Protein AF-A0A060CFE9-F1 (afdb_monomer)

Solvent-accessible surface area (backbone atoms only — not comparable to full-atom values): 7098 Å² total; per-residue (Å²): 86,84,45,68,34,91,44,71,68,54,47,56,53,42,61,74,73,59,75,54,87,70,54,45,79,49,71,54,66,65,79,39,62,72,49,40,48,57,51,46,70,72,67,60,61,84,54,47,80,38,54,41,69,68,78,45,73,40,48,53,49,51,32,54,78,67,71,30,47,31,32,34,42,54,22,50,49,52,76,65,55,48,55,52,44,61,74,41,46,70,62,39,36,72,57,39,46,63,45,64,32,33,25,26,67,42,72,68,21,38,61,57,47,57,77,36,35,48,78,92,25,60,45,80,72,127

Nearest PDB structures (foldseek):
  1v4v-assembly1_B  TM=6.284E-01  e=1.300E-02  Thermus thermophilus
  5enz-assembly1_A  TM=6.409E-01  e=2.305E-02  Staphylococcus aureus
  3ot5-assembly6_D  TM=6.274E-01  e=5.619E-02  Listeria monocytogenes EGD-e
  5enz-assembly1_B  TM=6.439E-01  e=8.773E-02  Staphylococcus aureus
  7vz6-assembly1_D-2  TM=5.972E-01  e=8.232E-02  Streptomyces kasugaensis

Foldseek 3Di:
DEDEDQDPVVVVVCVVVPVDPPYDYDYDPALDQVSLLVVCVVVVDQAEEAEEDPQRQNNLVNCVVVVHAYEYEQYAADPVNLVVLVVVPVSSQVRLCRHQAYEHNDPVRLVSSVVRYDPVRYDYDD

Secondary structure (DSSP, 8-state):
-EEEESSHHHHHHHHHH---TT-EEEEPPPS-HHHHHHHHHHH--S-EEEETT---HHHHHHHHHTT--EEEEEE---HHHHHHHHHTHHHHHHHHTTEEEEEESSHHHHHHHTTTS-TTTEEE--

InterPro domains:
  IPR007507 3-deoxy-D-manno-octulosonic-acid transferase, N-terminal [PF04413] (2-115)
  IPR038107 3-deoxy-D-manno-octulosonic-acid transferase, N-terminal domain superfamily [G3DSA:3.40.50.11720] (1-122)
  IPR039901 3-deoxy-D-manno-octulosonic acid transferase [PTHR42755] (1-115)

Sequence (126 aa):
MLVTTGTVTAARLLAQRLTHPRVVHQFMPLDVPHWGKRFLDYWQPKAAVFTESELWPNMLGLCHTRNIPVMLVNGRMSASSFKGWRRMGCVARRMLERFAWVSARSDEDAQRLKHWVPPSCLKRET

pLDDT: mean 90.76, std 7.31, range [46.97, 98.12]

Organism: NCBI:txid114714

Structure (mmCIF, N/CA/C/O backbone):
data_AF-A0A060CFE9-F1
#
_entry.id   AF-A0A060CFE9-F1
#
loop_
_atom_site.group_PDB
_atom_site.id
_atom_site.type_symbol
_atom_site.label_atom_id
_atom_site.label_alt_id
_atom_site.label_comp_id
_atom_site.label_asym_id
_atom_site.label_entity_id
_atom_site.label_seq_id
_a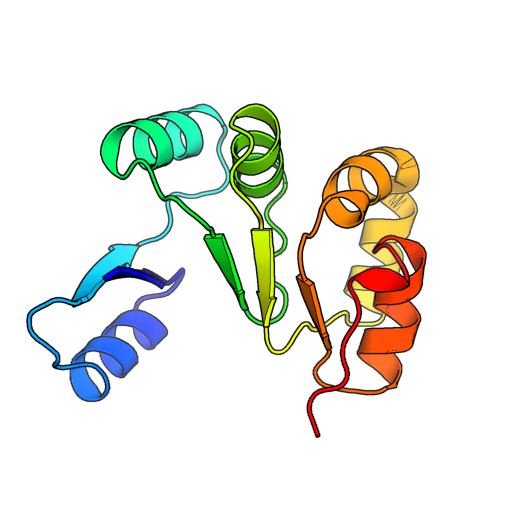tom_site.pdbx_PDB_ins_code
_atom_site.Cartn_x
_atom_site.Cartn_y
_atom_site.Cartn_z
_atom_site.occupancy
_atom_site.B_iso_or_equiv
_atom_site.auth_seq_id
_atom_site.auth_comp_id
_atom_site.auth_asym_id
_atom_site.auth_atom_id
_atom_site.pdbx_PDB_model_num
ATOM 1 N N . MET A 1 1 ? -10.511 -10.415 8.118 1.00 90.62 1 MET A N 1
ATOM 2 C CA . MET A 1 1 ? -9.513 -9.588 7.404 1.00 90.62 1 MET A CA 1
ATOM 3 C C . MET A 1 1 ? -10.099 -9.216 6.058 1.00 90.62 1 MET A C 1
ATOM 5 O O . MET A 1 1 ? -10.626 -10.101 5.395 1.00 90.62 1 MET A O 1
ATOM 9 N N . LEU A 1 2 ? -10.046 -7.941 5.686 1.00 95.81 2 LEU A N 1
ATOM 10 C CA . LEU A 1 2 ? -10.449 -7.491 4.357 1.00 95.81 2 LEU A CA 1
ATOM 11 C C . LEU A 1 2 ? -9.254 -7.596 3.410 1.00 95.81 2 LEU A C 1
ATOM 13 O O . LEU A 1 2 ? -8.175 -7.108 3.740 1.00 95.81 2 LEU A O 1
ATOM 17 N N . VAL A 1 3 ? -9.455 -8.205 2.247 1.00 95.75 3 VAL A N 1
ATOM 18 C CA . VAL A 1 3 ? -8.492 -8.194 1.145 1.00 95.75 3 VAL A CA 1
ATOM 19 C C . VAL A 1 3 ? -9.128 -7.472 -0.024 1.00 95.75 3 VAL A C 1
ATOM 21 O O . VAL A 1 3 ? -10.276 -7.743 -0.377 1.00 95.75 3 VAL A O 1
ATOM 24 N N . THR A 1 4 ? -8.375 -6.561 -0.631 1.00 96.19 4 THR A N 1
ATOM 25 C CA . THR A 1 4 ? -8.842 -5.838 -1.807 1.00 96.19 4 THR A CA 1
ATOM 26 C C . THR A 1 4 ? -8.032 -6.171 -3.039 1.00 96.19 4 THR A C 1
ATOM 28 O O . THR A 1 4 ? -6.887 -6.606 -2.954 1.00 96.19 4 THR A O 1
ATOM 31 N N . THR A 1 5 ? -8.654 -5.999 -4.198 1.00 95.44 5 THR A N 1
ATOM 32 C CA . THR A 1 5 ? -7.985 -6.125 -5.494 1.00 95.44 5 THR A CA 1
ATOM 33 C C . THR A 1 5 ? -8.450 -5.012 -6.419 1.00 95.44 5 THR A C 1
ATOM 35 O O . THR A 1 5 ? -9.621 -4.635 -6.372 1.00 95.44 5 THR A O 1
ATOM 38 N N . GLY A 1 6 ? -7.578 -4.546 -7.311 1.00 92.75 6 GLY A N 1
ATOM 39 C CA . GLY A 1 6 ? -7.949 -3.604 -8.373 1.00 92.75 6 GLY A CA 1
ATOM 40 C C . GLY A 1 6 ? -8.471 -4.257 -9.659 1.00 92.75 6 GLY A C 1
ATOM 41 O O . GLY A 1 6 ? -9.006 -3.564 -10.518 1.00 92.75 6 GLY A O 1
ATOM 42 N N . THR A 1 7 ? -8.318 -5.578 -9.829 1.00 93.38 7 THR A N 1
ATOM 43 C CA . THR A 1 7 ? -8.639 -6.264 -11.094 1.00 93.38 7 THR A CA 1
ATOM 44 C C . THR A 1 7 ? -9.446 -7.542 -10.891 1.00 93.38 7 THR A C 1
ATOM 46 O O . THR A 1 7 ? -9.314 -8.238 -9.882 1.00 93.38 7 THR A O 1
ATOM 49 N N . VAL A 1 8 ? -10.254 -7.888 -11.898 1.00 95.19 8 VAL A N 1
ATOM 50 C CA . VAL A 1 8 ? -11.050 -9.128 -11.919 1.00 95.19 8 VAL A CA 1
ATOM 51 C C . VAL A 1 8 ? -10.152 -10.368 -11.916 1.00 95.19 8 VAL A C 1
ATOM 53 O O . VAL A 1 8 ? -10.469 -11.359 -11.263 1.00 95.19 8 VAL A O 1
ATOM 56 N N . THR A 1 9 ? -9.007 -10.318 -12.600 1.00 95.00 9 THR A N 1
ATOM 57 C CA . THR A 1 9 ? -8.045 -11.428 -12.628 1.00 95.00 9 THR A CA 1
ATOM 58 C C . THR A 1 9 ? -7.482 -11.716 -11.238 1.00 95.00 9 THR A C 1
ATOM 60 O O . THR A 1 9 ? -7.482 -12.869 -10.810 1.00 95.00 9 THR A O 1
ATOM 63 N N . ALA A 1 10 ? -7.068 -10.679 -10.499 1.00 93.31 10 ALA A N 1
ATOM 64 C CA . ALA A 1 10 ? -6.588 -10.842 -9.129 1.00 93.31 10 ALA A CA 1
ATOM 65 C C . ALA A 1 10 ? -7.692 -11.366 -8.197 1.00 93.31 10 ALA A C 1
ATOM 67 O O . ALA A 1 10 ? -7.432 -12.263 -7.400 1.00 93.31 10 ALA A O 1
ATOM 68 N N . ALA A 1 11 ? -8.931 -10.880 -8.340 1.00 94.75 11 ALA A N 1
ATOM 69 C CA . ALA A 1 11 ? -10.072 -11.370 -7.566 1.00 94.75 11 ALA A CA 1
ATOM 70 C C . ALA A 1 11 ? -10.329 -12.872 -7.784 1.00 94.75 11 ALA A C 1
ATOM 72 O O . ALA A 1 11 ? -10.512 -13.617 -6.822 1.00 94.75 11 ALA A O 1
ATOM 73 N N . ARG A 1 12 ? -10.281 -13.341 -9.040 1.00 95.12 12 ARG A N 1
ATOM 74 C CA . ARG A 1 12 ? 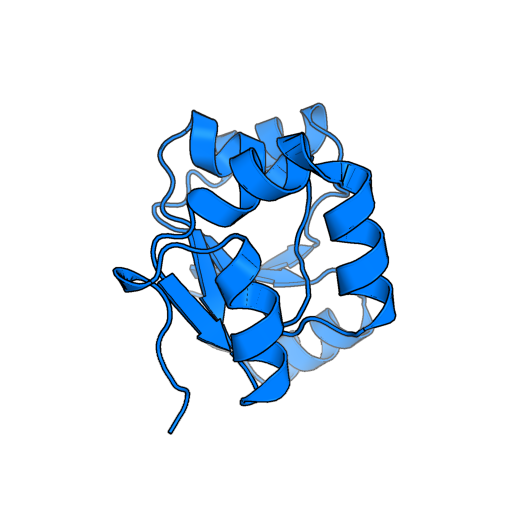-10.436 -14.769 -9.372 1.00 95.12 12 ARG A CA 1
ATOM 75 C C . ARG A 1 12 ? -9.331 -15.626 -8.756 1.00 95.12 12 ARG A C 1
ATOM 77 O O . ARG A 1 12 ? -9.623 -16.674 -8.190 1.00 95.12 12 ARG A O 1
ATOM 84 N N . LEU A 1 13 ? -8.079 -15.172 -8.835 1.00 94.06 13 LEU A N 1
ATOM 85 C CA . LEU A 1 13 ? -6.945 -15.868 -8.219 1.00 94.06 13 LEU A CA 1
ATOM 86 C C . LEU A 1 13 ? -7.070 -15.917 -6.693 1.00 94.06 13 LEU A C 1
ATOM 88 O O . LEU A 1 13 ? -6.804 -16.954 -6.087 1.00 94.06 13 LEU A O 1
ATOM 92 N N . LEU A 1 14 ? -7.501 -14.817 -6.072 1.00 93.25 14 LEU A N 1
ATOM 93 C CA . LEU A 1 14 ? -7.706 -14.750 -4.631 1.00 93.25 14 LEU A CA 1
ATOM 94 C C . LEU A 1 14 ? -8.785 -15.739 -4.177 1.00 93.25 14 LEU A C 1
ATOM 96 O O . LEU A 1 14 ? -8.553 -16.477 -3.226 1.00 93.25 14 LEU A O 1
ATOM 100 N N . ALA A 1 15 ? -9.914 -15.810 -4.888 1.00 91.38 15 ALA A N 1
ATOM 101 C CA . ALA A 1 15 ? -11.003 -16.735 -4.572 1.00 91.38 15 ALA A CA 1
ATOM 102 C C . ALA A 1 15 ? -10.566 -18.213 -4.599 1.00 91.38 15 ALA A C 1
ATOM 104 O O . ALA A 1 15 ? -11.080 -19.020 -3.833 1.00 91.38 15 ALA A O 1
ATOM 105 N N . GLN A 1 16 ? -9.594 -18.564 -5.448 1.00 92.62 16 GLN A N 1
ATOM 106 C CA . GLN A 1 16 ? -9.048 -19.923 -5.531 1.00 92.62 16 GLN A CA 1
ATOM 107 C C . GLN A 1 16 ? -8.022 -20.229 -4.433 1.00 92.62 16 GLN A C 1
ATOM 109 O O . GLN A 1 16 ? -7.896 -21.375 -4.012 1.00 92.62 16 GLN A O 1
ATOM 114 N N . ARG A 1 17 ? -7.252 -19.225 -3.995 1.00 90.44 17 ARG A N 1
ATOM 115 C CA . ARG A 1 17 ? -6.107 -19.422 -3.088 1.00 90.44 17 ARG A CA 1
ATOM 116 C C . ARG A 1 17 ? -6.403 -19.109 -1.630 1.00 90.44 17 ARG A C 1
ATOM 118 O O . ARG A 1 17 ? -5.697 -19.595 -0.753 1.00 90.44 17 ARG A O 1
ATOM 125 N N . LEU A 1 18 ? -7.397 -18.270 -1.365 1.00 88.12 18 LEU A N 1
ATOM 126 C CA . LEU A 1 18 ? -7.638 -17.690 -0.052 1.00 88.12 18 LEU A CA 1
ATOM 127 C C . LEU A 1 18 ? -9.079 -17.980 0.381 1.00 88.12 18 LEU A C 1
ATOM 129 O O . LEU A 1 18 ? -9.941 -17.110 0.417 1.00 88.12 18 LEU A O 1
ATOM 133 N N . THR A 1 19 ? -9.323 -19.248 0.712 1.00 86.31 19 THR A N 1
ATOM 134 C CA . THR A 1 19 ? -10.643 -19.814 1.047 1.00 86.31 19 THR A CA 1
ATOM 135 C C . THR A 1 19 ? -10.996 -19.719 2.535 1.00 86.31 19 THR A C 1
ATOM 137 O O . THR A 1 19 ? -11.981 -20.295 2.994 1.00 86.31 19 THR A O 1
ATOM 140 N N . HIS A 1 20 ? -10.195 -19.000 3.324 1.00 91.88 20 HIS A N 1
ATOM 141 C CA . HIS A 1 20 ? -10.387 -18.919 4.767 1.00 91.88 20 HIS A CA 1
ATOM 142 C C . HIS A 1 20 ? -11.675 -18.126 5.111 1.00 91.88 20 HIS A C 1
ATOM 144 O O . HIS A 1 20 ? -11.788 -16.963 4.729 1.00 91.88 20 HIS A O 1
ATOM 150 N N . PRO A 1 21 ? -12.595 -18.651 5.948 1.00 88.88 21 PRO A N 1
ATOM 151 C CA . PRO A 1 21 ? -13.937 -18.078 6.160 1.00 88.88 21 PRO A CA 1
ATOM 152 C C . PRO A 1 21 ? -13.962 -16.670 6.783 1.00 88.88 21 PRO A C 1
ATOM 154 O O . PRO A 1 21 ? -14.894 -15.904 6.583 1.00 88.88 21 PRO A O 1
ATOM 157 N N . ARG A 1 22 ? -12.925 -16.297 7.544 1.00 91.12 22 ARG A N 1
ATOM 158 C CA . ARG A 1 22 ? -12.752 -14.939 8.112 1.00 91.12 22 ARG A CA 1
ATOM 159 C C . ARG A 1 22 ? -12.184 -13.899 7.132 1.00 91.12 22 ARG A C 1
ATOM 161 O O . ARG A 1 22 ? -11.872 -12.777 7.552 1.00 91.12 22 ARG A O 1
ATOM 168 N N . VAL A 1 23 ? -11.958 -14.265 5.874 1.00 92.88 23 VAL A N 1
ATOM 169 C CA . VAL A 1 23 ? -11.459 -13.355 4.840 1.00 92.88 23 VAL A CA 1
ATOM 170 C C . VAL A 1 23 ? -12.638 -12.882 4.014 1.00 92.88 23 VAL A C 1
ATOM 172 O O . VAL A 1 23 ? -13.397 -13.682 3.481 1.00 92.88 23 VAL A O 1
ATOM 175 N N . VAL A 1 24 ? -12.767 -11.565 3.905 1.00 94.81 24 VAL A N 1
ATOM 176 C CA . VAL A 1 24 ? -13.728 -10.932 3.007 1.00 94.81 24 VAL A CA 1
ATOM 177 C C . VAL A 1 24 ? -12.950 -10.299 1.868 1.00 94.81 24 VAL A C 1
ATOM 179 O O . VAL A 1 24 ? -11.928 -9.650 2.101 1.00 94.81 24 VAL A O 1
ATOM 182 N N . HIS A 1 25 ? -13.428 -10.492 0.644 1.00 95.88 25 HIS A N 1
ATOM 183 C CA . HIS A 1 25 ? -12.888 -9.837 -0.540 1.00 95.88 25 HIS A CA 1
ATOM 184 C C . HIS A 1 25 ? -13.809 -8.704 -0.996 1.00 95.88 25 HIS A C 1
ATOM 186 O O . HIS A 1 25 ? -15.029 -8.854 -1.001 1.00 95.88 25 HIS A O 1
ATOM 192 N N . GLN A 1 26 ? -13.219 -7.576 -1.394 1.00 95.69 26 GLN A N 1
ATOM 193 C CA . GLN A 1 26 ? -13.922 -6.497 -2.087 1.00 95.69 26 GLN A CA 1
ATOM 194 C C . GLN A 1 26 ? -12.995 -5.824 -3.104 1.00 95.69 26 GLN A C 1
ATOM 196 O O . GLN A 1 26 ? -11.778 -5.825 -2.947 1.00 95.69 26 GLN A O 1
ATOM 201 N N . PHE A 1 27 ? -13.535 -5.210 -4.152 1.00 95.88 27 PHE A N 1
ATOM 202 C CA . PHE A 1 27 ? -12.713 -4.353 -5.007 1.00 95.88 27 PHE A CA 1
ATOM 203 C C . PHE A 1 27 ? -12.304 -3.077 -4.265 1.00 95.88 27 PHE A C 1
ATOM 205 O O . PHE A 1 27 ? -13.114 -2.486 -3.548 1.00 95.88 27 PHE A O 1
ATOM 212 N N . MET A 1 28 ? -11.052 -2.650 -4.450 1.00 95.00 28 MET A N 1
ATOM 213 C CA . MET A 1 28 ? -10.612 -1.339 -3.968 1.00 95.00 28 MET A CA 1
ATOM 214 C C . MET A 1 28 ? -11.425 -0.261 -4.709 1.00 95.00 28 MET A C 1
ATOM 216 O O . MET A 1 28 ? -11.510 -0.330 -5.941 1.00 95.00 28 MET A O 1
ATOM 220 N N . PRO A 1 29 ? -12.044 0.719 -4.021 1.00 95.81 29 PRO A N 1
ATOM 221 C CA . PRO A 1 29 ? -12.673 1.843 -4.707 1.00 95.81 29 PRO A CA 1
ATOM 222 C C . PRO A 1 29 ? -11.617 2.586 -5.516 1.00 95.81 29 PRO A C 1
ATOM 224 O O . PRO A 1 29 ? -10.496 2.723 -5.039 1.00 95.81 29 PRO A O 1
ATOM 227 N N . LEU A 1 30 ? -11.969 3.119 -6.690 1.00 94.88 30 LEU A N 1
ATOM 228 C CA . LEU A 1 30 ? -11.061 4.007 -7.426 1.00 94.88 30 LEU A CA 1
ATOM 229 C C . LEU A 1 30 ? -10.569 5.141 -6.516 1.00 94.88 30 LEU A C 1
ATOM 231 O O . LEU A 1 30 ? -11.283 5.537 -5.590 1.00 94.88 30 LEU A O 1
ATOM 235 N N . ASP A 1 31 ? -9.369 5.662 -6.799 1.00 94.31 31 ASP A N 1
ATOM 236 C CA . ASP A 1 31 ? -8.666 6.644 -5.960 1.00 94.31 31 ASP A CA 1
ATOM 237 C C . ASP A 1 31 ? -9.309 8.043 -6.001 1.00 94.31 31 ASP A C 1
ATOM 239 O O . ASP A 1 31 ? -8.720 9.035 -6.420 1.00 94.31 31 ASP A O 1
ATOM 243 N N . VAL A 1 32 ? -10.562 8.115 -5.568 1.00 96.25 32 VAL A N 1
ATOM 244 C CA . VAL A 1 32 ? -11.407 9.298 -5.499 1.00 96.25 32 VAL A CA 1
ATOM 245 C C . VAL A 1 32 ? -11.675 9.573 -4.019 1.00 96.25 32 VAL A C 1
ATOM 247 O O . VAL A 1 32 ? -12.194 8.689 -3.327 1.00 96.25 32 VAL A O 1
ATOM 250 N N . PRO A 1 33 ? -11.393 10.787 -3.501 1.00 95.00 33 PRO A N 1
ATOM 251 C CA . PRO A 1 33 ? -11.485 11.078 -2.070 1.00 95.00 33 PRO A CA 1
ATOM 252 C C . PRO A 1 33 ? -12.827 10.706 -1.434 1.00 95.00 33 PRO A C 1
ATOM 254 O O . PRO A 1 33 ? -12.861 10.175 -0.329 1.00 95.00 33 PRO A O 1
ATOM 257 N N . HIS A 1 34 ? -13.943 10.966 -2.121 1.00 97.81 34 HIS A N 1
ATOM 258 C CA . HIS A 1 34 ? -15.276 10.660 -1.598 1.00 97.81 34 HIS A CA 1
ATOM 259 C C . HIS A 1 34 ? -15.503 9.149 -1.423 1.00 97.81 34 HIS A C 1
ATOM 261 O O . HIS A 1 34 ? -16.074 8.720 -0.421 1.00 97.81 34 HIS A O 1
ATOM 267 N N . TRP A 1 35 ? -15.023 8.334 -2.363 1.00 97.88 35 TRP A N 1
ATOM 268 C CA . TRP A 1 35 ? -15.198 6.882 -2.323 1.00 97.88 35 TRP A CA 1
ATOM 269 C C . TRP A 1 35 ? -14.255 6.232 -1.316 1.00 97.88 35 TRP A C 1
ATOM 271 O O . TRP A 1 35 ? -14.693 5.386 -0.539 1.00 97.88 35 TRP A O 1
ATOM 281 N N . GLY A 1 36 ? -13.005 6.700 -1.249 1.00 97.38 36 GLY A N 1
ATOM 282 C CA . GLY A 1 36 ? -12.055 6.268 -0.227 1.00 97.38 36 GLY A CA 1
ATOM 283 C C . GLY A 1 36 ? -12.535 6.581 1.194 1.00 97.38 36 GLY A C 1
ATOM 284 O O . GLY A 1 36 ? -12.433 5.726 2.069 1.00 97.38 36 GLY A O 1
ATOM 285 N N . LYS A 1 37 ? -13.133 7.763 1.423 1.00 97.94 37 LYS A N 1
ATOM 286 C CA . LYS A 1 37 ? -13.733 8.120 2.724 1.00 97.94 37 LYS A CA 1
ATOM 287 C C . LYS A 1 37 ? -14.808 7.113 3.124 1.00 97.94 37 LYS A C 1
ATOM 289 O O . LYS A 1 37 ? -14.660 6.461 4.148 1.00 97.94 37 LYS A O 1
ATOM 294 N N . ARG A 1 38 ? -15.819 6.912 2.270 1.00 98.06 38 ARG A N 1
ATOM 295 C CA . ARG A 1 38 ? -16.910 5.956 2.529 1.00 98.06 38 ARG A CA 1
ATOM 296 C C . ARG A 1 38 ? -16.399 4.540 2.793 1.00 98.06 38 ARG A C 1
ATOM 298 O O . ARG A 1 38 ? -16.917 3.860 3.670 1.00 98.06 38 ARG A O 1
ATOM 305 N N . PHE A 1 39 ? -15.385 4.108 2.046 1.00 98.12 39 PHE A N 1
ATOM 306 C CA . PHE A 1 39 ? -14.777 2.793 2.213 1.00 98.12 39 PHE A CA 1
ATOM 307 C C . PHE A 1 39 ? -14.099 2.636 3.580 1.00 98.12 39 PHE A C 1
ATOM 309 O O . PHE A 1 39 ? -14.361 1.663 4.285 1.00 98.12 39 PHE A O 1
ATOM 316 N N . LEU A 1 40 ? -13.270 3.604 3.983 1.00 97.75 40 LEU A N 1
ATOM 317 C CA . LEU A 1 40 ? -12.589 3.570 5.279 1.00 97.75 40 LEU A CA 1
ATOM 318 C C . LEU A 1 40 ? -13.553 3.764 6.455 1.00 97.75 40 LEU A C 1
ATOM 320 O O . LEU A 1 40 ? -13.341 3.159 7.501 1.00 97.75 40 LEU A O 1
ATOM 324 N N . ASP A 1 41 ? -14.613 4.557 6.288 1.00 97.88 41 ASP A N 1
ATOM 325 C CA . ASP A 1 41 ? -15.615 4.798 7.334 1.00 97.88 41 ASP A CA 1
ATOM 326 C C . ASP A 1 41 ? -16.477 3.547 7.597 1.00 97.88 41 ASP A C 1
ATOM 328 O O . ASP A 1 41 ? -16.878 3.301 8.735 1.00 97.88 41 ASP A O 1
ATOM 332 N N . TYR A 1 42 ? -16.719 2.731 6.562 1.00 97.69 42 TYR A N 1
ATOM 333 C CA . TYR A 1 42 ? -17.411 1.445 6.683 1.00 97.69 42 TYR A CA 1
ATOM 334 C C . TYR A 1 42 ? -16.515 0.361 7.295 1.00 97.69 42 TYR A C 1
ATOM 336 O O . TYR A 1 42 ? -16.915 -0.315 8.240 1.00 97.69 42 TYR A O 1
ATOM 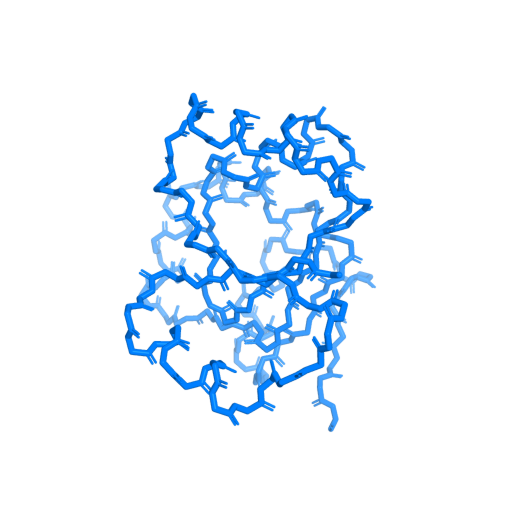344 N N . TRP A 1 43 ? -15.299 0.185 6.765 1.00 97.31 43 TRP A N 1
ATOM 345 C CA . TRP A 1 43 ? -14.425 -0.922 7.170 1.00 97.31 43 TRP A CA 1
ATOM 346 C C . TRP A 1 43 ? -13.626 -0.663 8.446 1.00 97.31 43 TRP A C 1
ATOM 348 O O . TRP A 1 43 ? -13.217 -1.623 9.096 1.00 97.31 43 TRP A O 1
ATOM 358 N N . GLN A 1 44 ? -13.369 0.606 8.776 1.00 96.88 44 GLN A N 1
ATOM 359 C CA . GLN A 1 44 ? -12.630 1.053 9.963 1.00 96.88 44 GLN A CA 1
ATOM 360 C C . GLN A 1 44 ? -11.365 0.219 10.246 1.00 96.88 44 GLN A C 1
ATOM 362 O O . GLN A 1 44 ? -11.212 -0.360 11.328 1.00 96.88 44 GLN A O 1
ATOM 367 N N . PRO A 1 45 ? -10.450 0.087 9.265 1.00 97.00 45 PRO A N 1
ATOM 368 C CA . PRO A 1 45 ? -9.299 -0.786 9.419 1.00 97.00 45 PRO A CA 1
ATOM 369 C C . PRO A 1 45 ? -8.341 -0.251 10.488 1.00 97.00 45 PRO A C 1
ATOM 371 O O . PRO A 1 45 ? -8.058 0.943 10.556 1.00 97.00 45 PRO A O 1
ATOM 374 N N . LYS A 1 46 ? -7.771 -1.161 11.284 1.00 96.94 46 LYS A N 1
ATOM 375 C CA . LYS A 1 46 ? -6.734 -0.829 12.279 1.00 96.94 46 LYS A CA 1
ATOM 376 C C . LYS A 1 46 ? -5.342 -0.639 11.665 1.00 96.94 46 LYS A C 1
ATOM 378 O O . LYS A 1 46 ? -4.465 -0.090 12.319 1.00 96.94 46 LYS A O 1
ATOM 383 N N . ALA A 1 47 ? -5.134 -1.127 10.444 1.00 96.88 47 ALA A N 1
ATOM 384 C CA . ALA A 1 47 ? -3.916 -0.989 9.651 1.00 96.88 47 ALA A CA 1
ATOM 385 C C . ALA A 1 47 ? -4.242 -1.241 8.172 1.00 96.88 47 ALA A C 1
ATOM 387 O O . ALA A 1 47 ? -5.204 -1.950 7.867 1.00 96.88 47 ALA A O 1
ATOM 388 N N . ALA A 1 48 ? -3.429 -0.699 7.267 1.00 96.44 48 ALA A N 1
ATOM 389 C CA . ALA A 1 48 ? -3.538 -0.931 5.831 1.00 96.44 48 ALA A CA 1
ATOM 390 C C . ALA A 1 48 ? -2.225 -1.497 5.279 1.00 96.44 48 ALA A C 1
ATOM 392 O O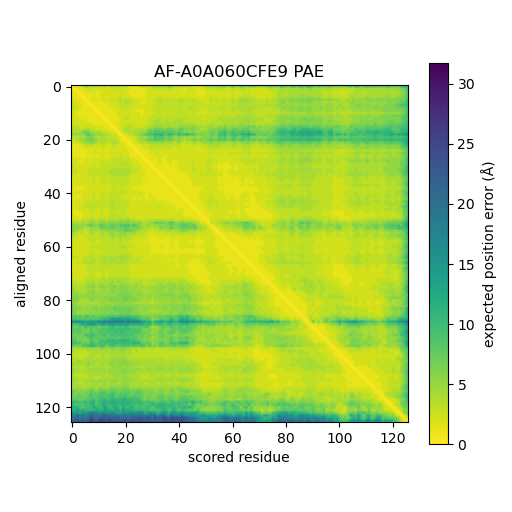 . ALA A 1 48 ? -1.151 -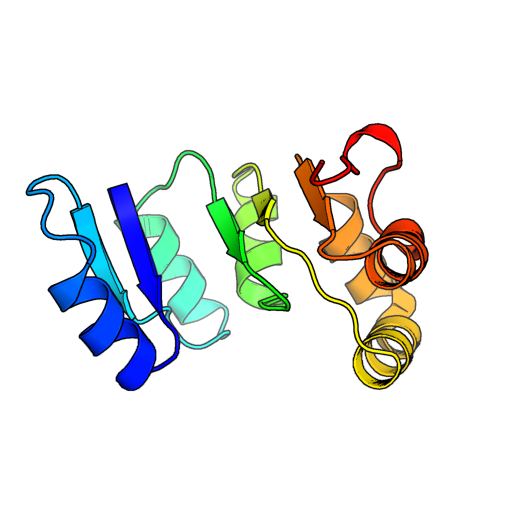0.976 5.575 1.00 96.44 48 ALA A O 1
ATOM 393 N N . VAL A 1 49 ? -2.320 -2.543 4.458 1.00 95.81 49 VAL A N 1
ATOM 394 C CA . VAL A 1 49 ? -1.174 -3.157 3.779 1.00 95.81 49 VAL A CA 1
ATOM 395 C C . VAL A 1 49 ? -1.385 -3.024 2.277 1.00 95.81 49 VAL A C 1
ATOM 397 O O . VAL A 1 49 ? -2.347 -3.565 1.738 1.00 95.81 49 VAL A O 1
ATOM 400 N N . PHE A 1 50 ? -0.489 -2.297 1.623 1.00 94.56 50 PHE A N 1
ATOM 401 C CA . PHE A 1 50 ? -0.418 -2.168 0.171 1.00 94.56 50 PHE A CA 1
ATOM 402 C C . PHE A 1 50 ? 0.683 -3.075 -0.359 1.00 94.56 50 PHE A C 1
ATOM 404 O O . PHE A 1 50 ? 1.657 -3.346 0.344 1.00 94.56 50 PHE A O 1
ATOM 411 N N . THR A 1 51 ? 0.541 -3.527 -1.599 1.00 92.81 51 THR A N 1
ATOM 412 C CA . THR A 1 51 ? 1.528 -4.386 -2.256 1.00 92.81 51 THR A CA 1
ATOM 413 C C . THR A 1 51 ? 2.070 -3.729 -3.520 1.00 92.81 51 THR A C 1
ATOM 415 O O . THR A 1 51 ? 1.392 -2.913 -4.152 1.00 92.81 51 THR A O 1
ATOM 418 N N . GLU A 1 52 ? 3.292 -4.093 -3.910 1.00 89.88 52 GLU A N 1
ATOM 419 C CA . GLU A 1 52 ? 3.884 -3.717 -5.196 1.00 89.88 52 GLU A CA 1
ATOM 420 C C . GLU A 1 52 ? 3.983 -2.186 -5.372 1.00 89.88 52 GLU A C 1
ATOM 422 O O . GLU A 1 52 ? 4.704 -1.511 -4.636 1.00 89.88 52 GLU A O 1
ATOM 427 N N . SER A 1 53 ? 3.297 -1.624 -6.369 1.00 85.19 53 SER A N 1
ATOM 428 C CA . SER A 1 53 ? 3.293 -0.189 -6.682 1.00 85.19 53 SER A CA 1
ATOM 429 C C . SER A 1 53 ? 1.916 0.447 -6.472 1.00 85.19 53 SER A C 1
ATOM 431 O O . SER A 1 53 ? 1.593 1.439 -7.125 1.00 85.19 53 SER A O 1
ATOM 433 N N . GLU A 1 54 ? 1.091 -0.099 -5.573 1.00 86.88 54 GLU A N 1
ATOM 434 C CA . GLU A 1 54 ? -0.221 0.462 -5.227 1.00 86.88 54 GLU A CA 1
ATOM 435 C C . GLU A 1 54 ? -0.098 1.716 -4.338 1.00 86.88 54 GLU A C 1
ATOM 437 O O . GLU A 1 54 ? -0.614 1.802 -3.229 1.00 86.88 54 GLU A O 1
ATOM 442 N N . LEU A 1 55 ? 0.568 2.747 -4.859 1.00 87.12 55 LEU A N 1
ATOM 443 C CA . LEU A 1 55 ? 0.752 4.043 -4.210 1.00 87.12 55 LEU A CA 1
ATOM 444 C C . LEU A 1 55 ? -0.358 5.017 -4.629 1.00 87.12 55 LEU A C 1
ATOM 446 O O . LEU A 1 55 ? -0.198 5.764 -5.591 1.00 87.12 55 LEU A O 1
ATOM 450 N N . TRP A 1 56 ? -1.497 4.971 -3.938 1.00 90.94 56 TRP A N 1
ATOM 451 C CA . TRP A 1 56 ? -2.722 5.682 -4.326 1.00 90.94 56 TRP A CA 1
ATOM 452 C C . TRP A 1 56 ? -2.841 7.006 -3.544 1.00 90.94 56 TRP A C 1
ATOM 454 O O . TRP A 1 56 ? -3.031 6.956 -2.322 1.00 90.94 56 TRP A O 1
ATOM 464 N N . PRO A 1 57 ? -2.686 8.180 -4.199 1.00 89.44 57 PRO A N 1
ATOM 465 C CA . PRO A 1 57 ? -2.716 9.509 -3.589 1.00 89.44 57 PRO A CA 1
ATOM 466 C C . PRO A 1 57 ? -3.769 9.732 -2.514 1.00 89.44 57 PRO A C 1
ATOM 468 O O . PRO A 1 57 ? -3.461 10.077 -1.367 1.00 89.44 57 PRO A O 1
ATOM 471 N N . ASN A 1 58 ? -5.025 9.528 -2.886 1.00 93.31 58 ASN A N 1
ATOM 472 C CA . ASN A 1 58 ? -6.132 9.871 -2.018 1.00 93.31 58 ASN A CA 1
ATOM 473 C C . ASN A 1 58 ? -6.291 8.832 -0.912 1.00 93.31 58 ASN A C 1
ATOM 475 O O . ASN A 1 58 ? -6.444 9.212 0.246 1.00 93.31 58 ASN A O 1
ATOM 479 N N . MET A 1 59 ? -6.185 7.541 -1.225 1.00 94.69 59 MET A N 1
ATOM 480 C CA . MET A 1 59 ? -6.310 6.482 -0.224 1.00 94.69 59 MET A CA 1
ATOM 481 C C . MET A 1 59 ? -5.231 6.574 0.862 1.00 94.69 59 MET A C 1
ATOM 483 O O . MET A 1 59 ? -5.555 6.566 2.049 1.00 94.69 59 MET A O 1
ATOM 487 N N . LEU A 1 60 ? -3.960 6.727 0.481 1.00 94.00 60 LEU A N 1
ATOM 488 C CA . LEU A 1 60 ? -2.860 6.874 1.439 1.00 94.00 60 LEU A CA 1
ATOM 489 C C . LEU A 1 60 ? -3.046 8.128 2.305 1.00 94.00 60 LEU A C 1
ATOM 491 O O . LEU A 1 60 ? -2.959 8.043 3.530 1.00 94.00 60 LEU A O 1
ATOM 495 N N . GLY A 1 61 ? -3.392 9.266 1.693 1.00 93.44 61 GLY A N 1
ATOM 496 C CA . GLY A 1 61 ? -3.671 10.498 2.432 1.00 93.44 61 GLY A CA 1
ATOM 497 C C . GLY A 1 61 ? -4.837 10.349 3.417 1.00 93.44 61 GLY A C 1
ATOM 498 O O . GLY A 1 61 ? -4.767 10.845 4.543 1.00 93.44 61 GLY A O 1
ATOM 499 N N . LEU A 1 62 ? -5.891 9.624 3.032 1.00 95.31 62 LEU A N 1
ATOM 500 C CA . LEU A 1 62 ? -7.028 9.338 3.904 1.00 95.31 62 LEU A CA 1
ATOM 501 C C . LEU A 1 62 ? -6.644 8.432 5.078 1.00 95.31 62 LEU A C 1
ATOM 503 O O . LEU A 1 62 ? -7.078 8.714 6.198 1.00 95.31 62 LEU A O 1
ATOM 507 N N . CYS A 1 63 ? -5.807 7.415 4.854 1.00 95.44 63 CYS A N 1
ATOM 508 C CA . CYS A 1 63 ? -5.243 6.593 5.924 1.00 95.44 63 CYS A CA 1
ATOM 509 C C . CYS A 1 63 ? -4.441 7.447 6.913 1.00 95.44 63 CYS A C 1
ATOM 511 O O . CYS A 1 63 ? -4.675 7.362 8.119 1.00 95.44 63 CYS A O 1
ATOM 513 N N . HIS A 1 64 ? -3.575 8.343 6.423 1.00 92.88 64 HIS A N 1
ATOM 514 C CA . HIS A 1 64 ? -2.794 9.236 7.289 1.00 92.88 64 HIS A CA 1
ATOM 515 C C . HIS A 1 64 ? -3.671 10.185 8.096 1.00 92.88 64 HIS A C 1
ATOM 517 O O . HIS A 1 64 ? -3.458 10.324 9.294 1.00 92.88 64 HIS A O 1
ATOM 523 N N . THR A 1 65 ? -4.685 10.800 7.479 1.00 93.62 65 THR A N 1
ATOM 524 C CA . THR A 1 65 ? -5.602 11.707 8.200 1.00 93.62 65 THR A CA 1
ATOM 525 C C . THR A 1 65 ? -6.404 11.007 9.300 1.00 93.62 65 THR A C 1
ATOM 527 O O . THR A 1 65 ? -6.851 11.662 10.234 1.00 93.62 65 THR A O 1
ATOM 530 N N . ARG A 1 66 ? -6.566 9.680 9.206 1.00 95.38 66 ARG A N 1
ATOM 531 C CA . ARG A 1 66 ? -7.248 8.833 10.196 1.00 95.38 66 ARG A CA 1
ATOM 532 C C . ARG A 1 66 ? -6.284 8.118 11.149 1.00 95.38 66 ARG A C 1
ATOM 534 O O . ARG A 1 66 ? -6.731 7.289 11.931 1.00 95.38 66 ARG A O 1
ATOM 541 N N . ASN A 1 67 ? -4.982 8.415 11.088 1.00 95.19 67 ASN A N 1
ATOM 542 C CA . ASN A 1 67 ? -3.934 7.731 11.856 1.00 95.19 67 ASN A CA 1
ATOM 543 C C . ASN A 1 67 ? -3.918 6.201 11.663 1.00 95.19 67 ASN A C 1
ATOM 545 O O . ASN A 1 67 ? -3.524 5.460 12.561 1.00 95.19 67 ASN A O 1
ATOM 549 N N . ILE A 1 68 ? -4.333 5.718 10.489 1.00 96.75 68 ILE A N 1
ATOM 550 C CA . ILE A 1 68 ? -4.255 4.300 10.140 1.00 96.75 68 ILE A CA 1
ATOM 551 C C . ILE A 1 68 ? -2.805 4.010 9.725 1.00 96.75 68 ILE A C 1
ATOM 553 O O . ILE A 1 68 ? -2.335 4.605 8.749 1.00 96.75 68 ILE A O 1
ATOM 557 N N . PRO A 1 69 ? -2.075 3.119 10.422 1.00 95.31 69 PRO A N 1
ATOM 558 C CA . PRO A 1 69 ? -0.715 2.765 10.045 1.00 95.31 69 PRO A CA 1
ATOM 559 C C . PRO A 1 69 ? -0.718 2.059 8.689 1.00 95.31 69 PRO A C 1
ATOM 561 O O . PRO A 1 69 ? -1.468 1.104 8.467 1.00 95.31 69 PRO A O 1
ATOM 564 N N . VAL A 1 70 ? 0.135 2.541 7.785 1.00 95.50 70 VAL A N 1
ATOM 565 C CA . VAL A 1 70 ? 0.239 2.029 6.418 1.00 95.50 70 VAL A CA 1
ATOM 566 C C . VAL A 1 70 ? 1.549 1.280 6.229 1.00 95.50 70 VAL A C 1
ATOM 568 O O . VAL A 1 70 ? 2.616 1.774 6.595 1.00 95.50 70 VAL A O 1
ATOM 571 N N . MET A 1 71 ? 1.462 0.102 5.625 1.00 95.44 71 MET A N 1
ATOM 572 C CA . MET A 1 71 ? 2.584 -0.772 5.319 1.00 95.44 71 MET A CA 1
ATOM 573 C C . MET A 1 71 ? 2.636 -1.018 3.811 1.00 95.44 71 MET A C 1
ATOM 575 O O . MET A 1 71 ? 1.590 -1.156 3.177 1.00 95.44 71 MET A O 1
ATOM 579 N N . LEU A 1 72 ? 3.836 -1.088 3.243 1.00 94.56 72 LEU A N 1
ATOM 580 C CA . LEU A 1 72 ? 4.059 -1.505 1.858 1.00 94.56 72 LEU A CA 1
ATOM 581 C C . LEU A 1 72 ? 4.859 -2.808 1.858 1.00 94.56 72 LEU A C 1
ATOM 583 O O . LEU A 1 72 ? 5.993 -2.819 2.326 1.00 94.56 72 LEU A O 1
ATOM 587 N N . VAL A 1 73 ? 4.279 -3.895 1.357 1.00 94.50 73 VAL A N 1
ATOM 588 C CA . VAL A 1 73 ? 4.960 -5.190 1.175 1.00 94.50 73 VAL A CA 1
ATOM 589 C C . VAL A 1 73 ? 5.393 -5.350 -0.276 1.00 94.50 73 VAL A C 1
ATOM 591 O O . VAL A 1 73 ? 4.693 -4.870 -1.171 1.00 94.50 73 VAL A O 1
ATOM 594 N N . ASN A 1 74 ? 6.527 -6.023 -0.520 1.00 93.75 74 ASN A N 1
ATOM 595 C CA . ASN A 1 74 ? 7.035 -6.276 -1.871 1.00 93.75 74 ASN A CA 1
ATOM 596 C C . ASN A 1 74 ? 7.018 -5.000 -2.749 1.00 93.75 74 ASN A C 1
ATOM 598 O O . ASN A 1 74 ? 6.584 -4.985 -3.901 1.00 93.75 74 ASN A O 1
ATOM 602 N N . GLY A 1 75 ? 7.409 -3.879 -2.143 1.00 91.75 75 GLY A N 1
ATOM 603 C CA . GLY A 1 75 ? 7.314 -2.541 -2.698 1.00 91.75 75 GLY A CA 1
ATOM 604 C C . GLY A 1 75 ? 8.180 -2.400 -3.938 1.00 91.75 75 GLY A C 1
ATOM 605 O O . GLY A 1 75 ? 9.373 -2.716 -3.916 1.00 91.75 75 GLY A O 1
ATOM 606 N N . ARG A 1 76 ? 7.582 -1.890 -5.015 1.00 92.31 76 ARG A N 1
ATOM 607 C CA . ARG A 1 76 ? 8.252 -1.683 -6.301 1.00 92.31 76 ARG A CA 1
ATOM 608 C C . ARG A 1 76 ? 8.188 -0.237 -6.729 1.00 92.31 76 ARG A C 1
ATOM 610 O O . ARG A 1 76 ? 7.145 0.415 -6.653 1.00 92.31 76 ARG A O 1
ATOM 617 N N . MET A 1 77 ? 9.303 0.240 -7.259 1.00 91.06 77 MET A N 1
ATOM 618 C CA . MET A 1 77 ? 9.447 1.583 -7.785 1.00 91.06 77 MET A CA 1
ATOM 619 C C . MET A 1 77 ? 10.274 1.511 -9.066 1.00 91.06 77 MET A C 1
ATOM 621 O O . MET A 1 77 ? 11.504 1.554 -9.055 1.00 91.06 77 MET A O 1
ATOM 625 N N . SER A 1 78 ? 9.587 1.425 -10.205 1.00 90.50 78 SER A N 1
ATOM 626 C CA . SER A 1 78 ? 10.252 1.470 -11.510 1.00 90.50 78 SER A CA 1
ATOM 627 C C . SER A 1 78 ? 10.943 2.822 -11.744 1.00 90.50 78 SER A C 1
ATOM 629 O O . SER A 1 78 ? 10.596 3.834 -11.130 1.00 90.50 78 SER A O 1
ATOM 631 N N . ALA A 1 79 ? 11.891 2.882 -12.682 1.00 91.50 79 ALA A N 1
ATOM 632 C CA . ALA A 1 79 ? 12.565 4.133 -13.030 1.00 91.50 79 ALA A CA 1
ATOM 633 C C . ALA A 1 79 ? 11.602 5.210 -13.580 1.00 91.50 79 ALA A C 1
ATOM 635 O O . ALA A 1 79 ? 11.797 6.401 -13.323 1.00 91.50 79 ALA A O 1
ATOM 636 N N . SER A 1 80 ? 10.559 4.819 -14.321 1.00 90.19 80 SER A N 1
ATOM 637 C CA . SER A 1 80 ? 9.545 5.749 -14.839 1.00 90.19 80 SER A CA 1
ATOM 638 C C . SER A 1 80 ? 8.640 6.268 -13.721 1.00 90.19 80 SER A C 1
ATOM 640 O O . SER A 1 80 ? 8.450 7.481 -13.615 1.00 90.19 80 SER A O 1
ATOM 642 N N . SER A 1 81 ? 8.170 5.383 -12.833 1.00 88.06 81 SER A N 1
ATOM 643 C CA . 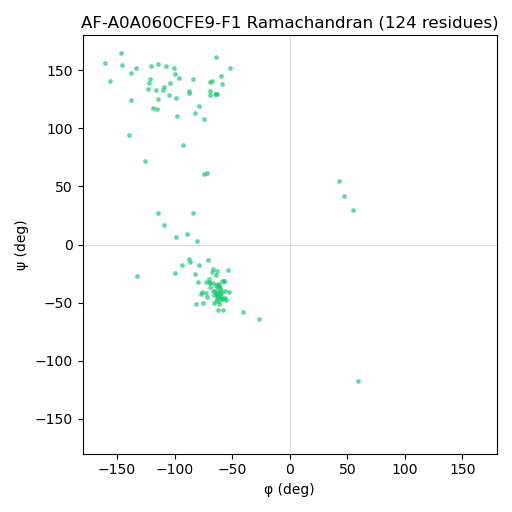SER A 1 81 ? 7.425 5.759 -11.626 1.00 88.06 81 SER A CA 1
ATOM 644 C C . SER A 1 81 ? 8.252 6.705 -10.761 1.00 88.06 81 SER A C 1
ATOM 646 O O . SER A 1 81 ? 7.767 7.769 -10.393 1.00 88.06 81 SER A O 1
ATOM 648 N N . PHE A 1 82 ? 9.526 6.385 -10.518 1.00 90.25 82 PHE A N 1
ATOM 649 C CA . PHE A 1 82 ? 10.443 7.224 -9.750 1.00 90.25 82 PHE A CA 1
ATOM 650 C C . PHE A 1 82 ? 10.558 8.639 -10.333 1.00 90.25 82 PHE A C 1
ATOM 652 O O . PHE A 1 82 ? 10.437 9.623 -9.605 1.00 90.25 82 PHE A O 1
ATOM 659 N N . LYS A 1 83 ? 10.726 8.765 -11.658 1.00 91.19 83 LYS A N 1
ATOM 660 C CA . LYS A 1 83 ? 10.734 10.070 -12.343 1.00 91.19 83 LYS A CA 1
ATOM 661 C C . LYS A 1 83 ? 9.411 10.822 -12.157 1.00 91.19 83 LYS A C 1
ATOM 663 O O . LYS A 1 83 ? 9.443 12.024 -11.907 1.00 91.19 83 LYS A O 1
ATOM 668 N N . GLY A 1 84 ? 8.273 10.132 -12.254 1.00 88.81 84 GLY A N 1
ATOM 669 C CA . GLY A 1 84 ? 6.946 10.708 -12.018 1.00 88.81 84 GLY A CA 1
ATOM 670 C C . GLY A 1 84 ? 6.779 11.225 -10.587 1.00 88.81 84 GLY A C 1
ATOM 671 O O . GLY A 1 84 ? 6.466 12.395 -10.385 1.00 88.81 84 GLY A O 1
ATOM 672 N N . TRP A 1 85 ? 7.094 10.393 -9.593 1.00 88.19 85 TRP A N 1
ATOM 673 C CA . TRP A 1 85 ? 7.046 10.758 -8.176 1.00 88.19 85 TRP A CA 1
ATOM 674 C C . TRP A 1 85 ? 7.992 11.913 -7.837 1.00 88.19 85 TRP A C 1
ATOM 676 O O . TRP A 1 85 ? 7.612 12.812 -7.092 1.00 88.19 85 TRP A O 1
ATOM 686 N N . ARG A 1 86 ? 9.183 11.975 -8.449 1.00 88.94 86 ARG A N 1
ATOM 687 C CA . ARG A 1 86 ? 10.094 13.120 -8.282 1.00 88.94 86 ARG A CA 1
ATOM 688 C C . ARG A 1 86 ? 9.507 14.438 -8.784 1.00 88.94 86 ARG A C 1
ATOM 690 O O . ARG A 1 86 ? 9.780 15.472 -8.183 1.00 88.94 86 ARG A O 1
ATOM 697 N N . ARG A 1 87 ? 8.699 14.420 -9.850 1.00 87.62 87 ARG A N 1
ATOM 698 C CA . ARG A 1 87 ? 8.003 15.623 -10.348 1.00 87.62 87 ARG A CA 1
ATOM 699 C C . ARG A 1 87 ? 6.894 16.077 -9.400 1.00 87.62 87 ARG A C 1
ATOM 701 O O . ARG A 1 87 ? 6.645 17.269 -9.290 1.00 87.62 87 ARG A O 1
ATOM 708 N N . MET A 1 88 ? 6.283 15.150 -8.665 1.00 82.56 88 MET A N 1
ATOM 709 C CA . MET A 1 88 ? 5.233 15.421 -7.674 1.00 82.56 88 MET A CA 1
ATOM 710 C C . MET A 1 88 ? 5.791 15.819 -6.291 1.00 82.56 88 MET A C 1
ATOM 712 O O . MET A 1 88 ? 5.143 15.580 -5.277 1.00 82.56 88 MET A O 1
ATOM 716 N N . GLY A 1 89 ? 6.993 16.409 -6.239 1.00 79.94 89 GLY A N 1
ATOM 717 C CA . GLY A 1 89 ? 7.865 16.573 -5.064 1.00 79.94 89 GLY A CA 1
ATOM 718 C C . GLY A 1 89 ? 7.201 16.627 -3.680 1.00 79.94 89 GLY A C 1
ATOM 719 O O . GLY A 1 89 ? 7.444 15.745 -2.854 1.00 79.94 89 GLY A O 1
ATOM 720 N N . CYS A 1 90 ? 6.373 17.642 -3.405 1.00 80.12 90 CYS A N 1
ATOM 721 C CA . CYS A 1 90 ? 5.744 17.818 -2.088 1.00 80.12 90 CYS A CA 1
ATOM 722 C C . CYS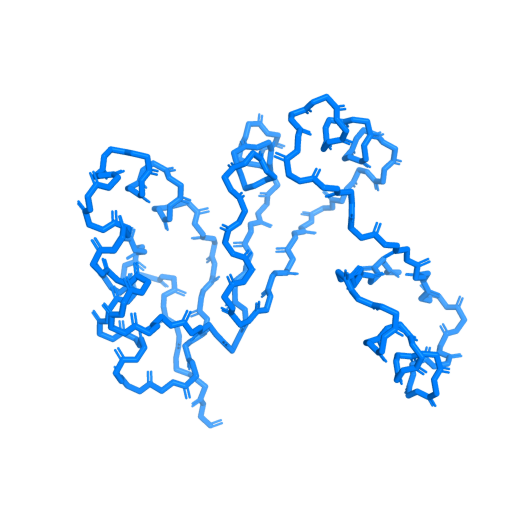 A 1 90 ? 4.681 16.754 -1.773 1.00 80.12 90 CYS A C 1
ATOM 724 O O . CYS A 1 90 ? 4.599 16.295 -0.634 1.00 80.12 90 CYS A O 1
ATOM 726 N N . VAL A 1 91 ? 3.912 16.325 -2.777 1.00 80.94 91 VAL A N 1
ATOM 727 C CA . VAL A 1 91 ? 2.908 15.261 -2.655 1.00 80.94 91 VAL A CA 1
ATOM 728 C C . VAL A 1 91 ? 3.609 13.942 -2.362 1.00 80.94 91 VAL A C 1
ATOM 730 O O . VAL A 1 91 ? 3.288 13.291 -1.374 1.00 80.94 91 VAL A O 1
ATOM 733 N N . ALA A 1 92 ? 4.632 13.602 -3.150 1.00 83.62 92 ALA A N 1
ATOM 734 C CA . ALA A 1 92 ? 5.423 12.389 -2.969 1.00 83.62 92 ALA A CA 1
ATOM 735 C C . ALA A 1 92 ? 6.010 12.293 -1.557 1.00 83.62 92 ALA A C 1
ATOM 737 O O . ALA A 1 92 ? 5.853 11.275 -0.890 1.00 83.62 92 ALA A O 1
ATOM 738 N N . ARG A 1 93 ? 6.628 13.377 -1.071 1.00 83.00 93 ARG A N 1
ATOM 739 C CA . ARG A 1 93 ? 7.193 13.422 0.281 1.00 83.00 93 ARG A CA 1
ATOM 740 C C . ARG A 1 93 ? 6.115 13.241 1.349 1.00 83.00 93 ARG A C 1
ATOM 742 O O . ARG A 1 93 ? 6.195 12.291 2.114 1.00 83.00 93 ARG A O 1
ATOM 749 N N . ARG A 1 94 ? 5.076 14.082 1.353 1.00 82.25 94 ARG A N 1
ATOM 750 C CA . ARG A 1 94 ? 4.008 14.058 2.371 1.00 82.25 94 ARG A CA 1
ATOM 751 C C . ARG A 1 94 ? 3.301 12.704 2.469 1.00 82.25 94 ARG A C 1
ATOM 753 O O . ARG A 1 94 ? 2.816 12.326 3.532 1.00 82.25 94 ARG A O 1
ATOM 760 N N . MET A 1 95 ? 3.220 12.002 1.348 1.00 82.94 95 MET A N 1
ATOM 761 C CA . MET A 1 95 ? 2.601 10.693 1.246 1.00 82.94 95 MET A CA 1
ATOM 762 C C . MET A 1 95 ? 3.507 9.552 1.691 1.00 82.94 95 MET A C 1
ATOM 764 O O . MET A 1 95 ? 3.099 8.690 2.463 1.00 82.94 95 MET A O 1
ATOM 768 N N . LEU A 1 96 ? 4.726 9.510 1.163 1.00 83.12 96 LEU A N 1
ATOM 769 C CA . LEU A 1 96 ? 5.607 8.363 1.332 1.00 83.12 96 LEU A CA 1
ATOM 770 C C . LEU A 1 96 ? 6.425 8.450 2.635 1.00 83.12 96 LEU A C 1
ATOM 772 O O . LEU A 1 96 ? 6.919 7.431 3.110 1.00 83.12 96 LEU A O 1
ATOM 776 N N . GLU A 1 97 ? 6.500 9.622 3.275 1.00 83.94 97 GLU A N 1
ATOM 777 C CA . GLU A 1 97 ? 7.194 9.797 4.563 1.00 83.94 97 GLU A CA 1
ATOM 778 C C . GLU A 1 97 ? 6.460 9.146 5.751 1.00 83.94 97 GLU A C 1
ATOM 780 O O . GLU A 1 97 ? 7.027 9.012 6.830 1.00 83.94 97 GLU A O 1
ATOM 785 N N . ARG A 1 98 ? 5.190 8.755 5.581 1.00 84.19 98 ARG A N 1
ATOM 786 C CA . ARG A 1 98 ? 4.309 8.297 6.673 1.00 84.19 98 ARG A CA 1
ATOM 787 C C . ARG A 1 98 ? 4.004 6.803 6.638 1.00 84.19 98 ARG A C 1
ATOM 789 O O . ARG A 1 98 ? 3.042 6.353 7.260 1.00 84.19 98 ARG A O 1
ATOM 796 N N . PHE A 1 99 ? 4.785 6.024 5.897 1.00 90.88 99 PHE A N 1
ATOM 797 C CA . PHE A 1 99 ? 4.702 4.572 6.007 1.00 90.88 99 PHE A CA 1
ATOM 798 C C . PHE A 1 99 ? 5.242 4.130 7.364 1.00 90.88 99 PHE A C 1
ATOM 800 O O . PHE A 1 99 ? 6.327 4.535 7.770 1.00 90.88 99 PHE A O 1
ATOM 807 N N . ALA A 1 100 ? 4.491 3.272 8.048 1.00 91.44 100 ALA A N 1
ATOM 808 C CA . ALA A 1 100 ? 4.938 2.631 9.277 1.00 91.44 100 ALA A CA 1
ATOM 809 C C . ALA A 1 100 ? 5.998 1.559 8.982 1.00 91.44 100 ALA A C 1
ATOM 811 O O . ALA A 1 100 ? 6.905 1.338 9.783 1.00 91.44 100 ALA A O 1
ATOM 812 N N . TRP A 1 101 ? 5.893 0.902 7.823 1.00 93.62 101 TRP A N 1
ATOM 813 C CA . TRP A 1 101 ? 6.796 -0.164 7.406 1.00 93.62 101 TRP A CA 1
ATOM 814 C C . TRP A 1 101 ? 6.814 -0.304 5.885 1.00 93.62 101 TRP A C 1
ATOM 816 O O . TRP A 1 101 ? 5.773 -0.199 5.235 1.00 93.62 101 TRP A O 1
ATOM 826 N N . VAL A 1 102 ? 7.986 -0.559 5.315 1.00 93.56 102 VAL A N 1
ATOM 827 C CA . VAL A 1 102 ? 8.161 -0.815 3.886 1.00 93.56 102 VAL A CA 1
ATOM 828 C C . VAL A 1 102 ? 9.135 -1.965 3.710 1.00 93.56 102 VAL A C 1
ATOM 830 O O . VAL A 1 102 ? 10.273 -1.877 4.159 1.00 93.56 102 VAL A O 1
ATOM 833 N N . SER A 1 103 ? 8.716 -3.002 3.003 1.00 93.81 103 SER A N 1
ATOM 834 C CA . SER A 1 103 ? 9.619 -3.978 2.414 1.00 93.81 103 SER A CA 1
ATOM 835 C C . SER A 1 103 ? 9.700 -3.739 0.922 1.00 93.81 103 SER A C 1
ATOM 837 O O . SER A 1 103 ? 8.673 -3.591 0.263 1.00 93.81 103 SER A O 1
ATOM 839 N N . ALA A 1 104 ? 10.919 -3.642 0.404 1.00 92.44 104 ALA A N 1
ATOM 840 C CA . ALA A 1 104 ? 11.171 -3.471 -1.017 1.00 92.44 104 ALA A CA 1
ATOM 841 C C . ALA A 1 104 ? 11.462 -4.823 -1.669 1.00 92.44 104 ALA A C 1
ATOM 843 O O . ALA A 1 104 ? 12.167 -5.647 -1.092 1.00 92.44 104 ALA A O 1
ATOM 844 N N . ARG A 1 105 ? 10.986 -4.999 -2.904 1.00 92.00 105 ARG A N 1
ATOM 845 C CA . ARG A 1 105 ? 11.189 -6.226 -3.686 1.00 92.00 105 ARG A CA 1
ATOM 846 C C . ARG A 1 105 ? 12.656 -6.496 -4.029 1.00 92.00 105 ARG A C 1
ATOM 848 O O . ARG A 1 105 ? 13.064 -7.641 -4.187 1.00 92.00 105 ARG A O 1
ATOM 855 N N . SER A 1 106 ? 13.422 -5.434 -4.261 1.00 92.25 106 SER A N 1
ATOM 856 C CA . SER A 1 106 ? 14.812 -5.501 -4.709 1.00 92.25 106 SER A CA 1
ATOM 857 C C . SER A 1 106 ? 15.632 -4.355 -4.128 1.00 92.25 106 SER A C 1
ATOM 859 O O . SER A 1 106 ? 15.080 -3.345 -3.675 1.00 92.25 106 SER A O 1
ATOM 861 N N . ASP A 1 107 ? 16.958 -4.470 -4.196 1.00 90.50 107 ASP A N 1
ATOM 862 C CA . ASP A 1 107 ? 17.862 -3.398 -3.774 1.00 90.50 107 ASP A CA 1
ATOM 863 C C . ASP A 1 107 ? 17.666 -2.112 -4.587 1.00 90.50 107 ASP A C 1
ATOM 865 O O . ASP A 1 107 ? 17.734 -1.011 -4.036 1.00 90.50 107 ASP A O 1
ATOM 869 N N . GLU A 1 108 ? 17.364 -2.225 -5.881 1.00 92.31 108 GLU A N 1
ATOM 870 C CA . GLU A 1 108 ? 17.069 -1.062 -6.720 1.00 92.31 108 GLU A CA 1
ATOM 871 C C . GLU A 1 108 ? 15.780 -0.353 -6.291 1.00 92.31 108 GLU A C 1
ATOM 873 O O . GLU A 1 108 ? 15.730 0.880 -6.218 1.00 92.31 108 GLU A O 1
ATOM 878 N N . ASP A 1 109 ? 14.730 -1.124 -5.992 1.00 92.19 109 ASP A N 1
ATOM 879 C CA . ASP A 1 109 ? 13.469 -0.583 -5.488 1.00 92.19 109 ASP A CA 1
ATOM 880 C C . ASP A 1 109 ? 13.688 0.091 -4.129 1.00 92.19 109 ASP A C 1
ATOM 882 O O . ASP A 1 109 ? 13.220 1.211 -3.909 1.00 92.19 109 ASP A O 1
ATOM 886 N N . ALA A 1 110 ? 14.481 -0.536 -3.254 1.00 91.12 110 ALA A N 1
ATOM 887 C CA . ALA A 1 110 ? 14.862 0.020 -1.964 1.00 91.12 110 ALA A CA 1
ATOM 888 C C . ALA A 1 110 ? 15.598 1.357 -2.126 1.00 91.12 110 ALA A C 1
ATOM 890 O O . ALA A 1 110 ? 15.261 2.329 -1.451 1.00 91.12 110 ALA A O 1
ATOM 891 N N . GLN A 1 111 ? 16.575 1.447 -3.036 1.00 92.19 111 GLN A N 1
ATOM 892 C CA . GLN A 1 111 ? 17.306 2.689 -3.310 1.00 92.19 111 GLN A CA 1
ATOM 893 C C . GLN A 1 111 ? 16.383 3.827 -3.759 1.00 92.19 111 GLN A C 1
ATOM 895 O O . GLN A 1 111 ? 16.546 4.962 -3.312 1.00 92.19 111 GLN A O 1
ATOM 900 N N . ARG A 1 112 ? 15.390 3.533 -4.603 1.00 91.69 112 ARG A N 1
ATOM 901 C CA . ARG A 1 112 ? 14.426 4.535 -5.077 1.00 91.69 112 ARG A CA 1
ATOM 902 C C . ARG A 1 112 ? 13.428 4.931 -3.983 1.00 91.69 112 ARG A C 1
ATOM 904 O O . ARG A 1 112 ? 13.151 6.117 -3.823 1.00 91.69 112 ARG A O 1
ATOM 911 N N . LEU A 1 113 ? 12.927 3.974 -3.200 1.00 89.69 113 LEU A N 1
ATOM 912 C CA . LEU A 1 113 ? 11.981 4.218 -2.101 1.00 89.69 1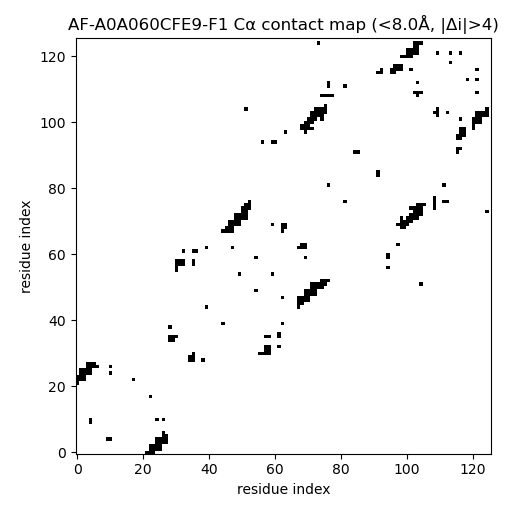13 LEU A CA 1
ATOM 913 C C . LEU A 1 113 ? 12.603 5.018 -0.944 1.00 89.69 113 LEU A C 1
ATOM 915 O O . LEU A 1 113 ? 11.923 5.868 -0.363 1.00 89.69 113 LEU A O 1
ATOM 919 N N . LYS A 1 114 ? 13.905 4.836 -0.667 1.00 90.19 114 LYS A N 1
ATOM 920 C CA . LYS A 1 114 ? 14.673 5.622 0.325 1.00 90.19 114 LYS A CA 1
ATOM 921 C C . LYS A 1 114 ? 14.595 7.132 0.117 1.00 90.19 114 LYS A C 1
ATOM 923 O O . LYS A 1 114 ? 14.851 7.882 1.051 1.00 90.19 114 LYS A O 1
ATOM 928 N N . HIS A 1 115 ? 14.267 7.591 -1.090 1.00 88.62 115 HIS A N 1
ATOM 929 C CA . HIS A 1 115 ? 14.163 9.019 -1.372 1.00 88.62 115 HIS A CA 1
ATOM 930 C C . HIS A 1 115 ? 12.996 9.696 -0.635 1.00 88.62 115 HIS A C 1
ATOM 932 O O . HIS A 1 115 ? 13.013 10.916 -0.465 1.00 88.62 115 HIS A O 1
ATOM 938 N N . TRP A 1 116 ? 11.993 8.923 -0.201 1.00 87.56 116 TRP A N 1
ATOM 939 C CA . TRP A 1 116 ? 10.814 9.470 0.470 1.00 87.56 116 TRP A CA 1
ATOM 940 C C . TRP A 1 116 ? 10.399 8.743 1.752 1.00 87.56 116 TRP A C 1
ATOM 942 O O . TRP A 1 116 ? 9.788 9.372 2.609 1.00 87.56 116 TRP A O 1
ATOM 952 N N . VAL A 1 117 ? 10.709 7.453 1.899 1.00 85.44 117 VAL A N 1
ATOM 953 C CA . VAL A 1 117 ? 10.329 6.663 3.082 1.00 85.44 117 VAL A CA 1
ATOM 954 C C . VAL A 1 117 ? 11.345 6.870 4.218 1.00 85.44 117 VAL A C 1
ATOM 956 O O . VAL A 1 117 ? 12.546 6.930 3.937 1.00 85.44 117 VAL A O 1
ATOM 959 N N . PRO A 1 118 ? 10.924 6.928 5.500 1.00 82.81 118 PRO A N 1
ATOM 960 C CA . PRO A 1 118 ? 11.851 7.027 6.623 1.00 82.81 118 PRO A CA 1
ATOM 961 C C . PRO A 1 118 ? 12.831 5.840 6.670 1.00 82.81 118 PRO A C 1
ATOM 963 O O . PRO A 1 118 ? 12.400 4.691 6.524 1.00 82.81 118 PRO A O 1
ATOM 966 N N . PRO A 1 119 ? 14.131 6.065 6.950 1.00 79.50 119 PRO A N 1
ATOM 967 C CA . PRO A 1 119 ? 15.124 4.987 7.008 1.00 79.50 119 PRO A CA 1
ATOM 968 C C . PRO A 1 119 ? 14.792 3.880 8.017 1.00 79.50 119 PRO A C 1
ATOM 970 O O . PRO A 1 119 ? 15.122 2.721 7.786 1.00 79.50 119 PRO A O 1
ATOM 973 N N . SER A 1 120 ? 14.117 4.222 9.119 1.00 82.75 120 SER A N 1
ATOM 974 C CA . SER A 1 120 ? 13.706 3.282 10.171 1.00 82.75 120 SER A CA 1
ATOM 975 C C . SER A 1 120 ? 12.636 2.281 9.720 1.00 82.75 120 SER A C 1
ATOM 977 O O . SER A 1 120 ? 12.530 1.196 10.296 1.00 82.75 120 SER A O 1
ATOM 979 N N . CYS A 1 121 ? 11.860 2.625 8.692 1.00 83.56 121 CYS A N 1
ATOM 980 C CA . CYS A 1 121 ? 10.714 1.847 8.227 1.00 83.56 121 CYS A CA 1
ATOM 981 C C . CYS A 1 121 ? 11.072 0.876 7.097 1.00 83.56 121 CYS A C 1
ATOM 983 O O . CYS A 1 121 ? 10.311 -0.056 6.846 1.00 83.56 121 CYS A O 1
ATOM 985 N N . LEU A 1 122 ? 12.210 1.074 6.424 1.00 82.38 122 LEU A N 1
ATOM 986 C CA . LEU A 1 122 ? 12.630 0.246 5.299 1.00 82.38 122 LEU A CA 1
ATOM 987 C C . LEU A 1 122 ? 13.304 -1.044 5.790 1.00 82.38 122 LEU A C 1
ATOM 989 O O . LEU A 1 122 ? 14.399 -1.018 6.357 1.00 82.38 122 LEU A O 1
ATOM 993 N N . LYS A 1 123 ? 12.659 -2.185 5.554 1.00 76.44 123 LYS A N 1
ATOM 994 C CA . LYS A 1 123 ? 13.186 -3.525 5.820 1.00 76.44 123 LYS A CA 1
ATOM 995 C C . LYS A 1 123 ? 13.537 -4.227 4.511 1.00 76.44 123 LYS A C 1
ATOM 997 O O . LYS A 1 123 ? 12.997 -3.916 3.453 1.00 76.44 123 LYS A O 1
ATOM 1002 N N . ARG A 1 124 ? 14.488 -5.155 4.599 1.00 64.88 124 ARG A N 1
ATOM 1003 C CA . ARG A 1 124 ? 14.851 -6.048 3.497 1.00 64.88 124 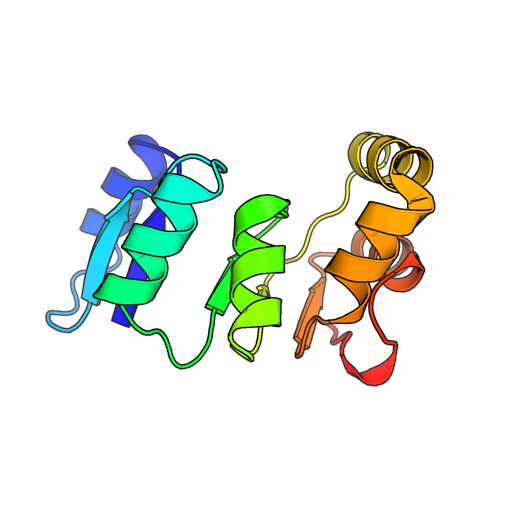ARG A CA 1
ATOM 1004 C C . ARG A 1 124 ? 13.940 -7.272 3.555 1.00 64.88 124 ARG A C 1
ATOM 1006 O O . ARG A 1 124 ? 13.779 -7.836 4.636 1.00 64.88 124 ARG A O 1
ATOM 1013 N N . GLU A 1 125 ? 13.361 -7.659 2.425 1.00 57.03 125 GLU A N 1
ATOM 1014 C CA . GLU A 1 125 ? 12.843 -9.016 2.234 1.00 57.03 125 GLU A CA 1
ATOM 1015 C C . GLU A 1 125 ? 14.076 -9.915 2.033 1.00 57.03 125 GLU A C 1
ATOM 1017 O O . GLU A 1 125 ? 14.805 -9.755 1.055 1.00 57.03 125 GLU A O 1
ATOM 1022 N N . THR A 1 126 ? 14.384 -10.737 3.041 1.00 46.97 126 THR A N 1
ATOM 1023 C CA . THR A 1 126 ? 15.421 -11.790 2.981 1.00 46.97 126 THR A CA 1
ATOM 1024 C C . THR A 1 126 ? 14.864 -13.034 2.317 1.00 46.97 126 THR A C 1
ATOM 1026 O O . THR A 1 126 ? 13.680 -13.337 2.595 1.00 46.97 126 THR A O 1
#

Radius of gyration: 14.82 Å; Cα contacts (8 Å, |Δi|>4): 172; chains: 1; bounding box: 35×38×27 Å

Mean predicted aligned error: 4.24 Å